Protein AF-A0A8J5N3X4-F1 (afdb_monomer_lite)

Radius of gyration: 24.51 Å; chains: 1; bounding box: 74×30×74 Å

Secondary structure (DSSP, 8-state):
-----HHHHHHHHHHHHHHS--------SS-EEEE--BPPPHHHHHTSS------B--HHHHHHHHHTT-EEEESSEEE---SS-SSTTSHHHHHHHHHHHHHHHHHHTT-----EE-THHHHHHHHHHTTT-------S-TT------PPPP-

Structure (mmCIF, N/CA/C/O backbone):
data_AF-A0A8J5N3X4-F1
#
_entry.id   AF-A0A8J5N3X4-F1
#
loop_
_atom_site.group_PDB
_atom_site.id
_atom_site.type_symbol
_atom_site.label_atom_id
_atom_site.label_alt_id
_atom_site.label_comp_id
_atom_site.label_asym_id
_atom_site.label_entity_id
_atom_site.label_seq_id
_atom_site.pdbx_PDB_ins_code
_atom_site.Cartn_x
_atom_site.Cartn_y
_atom_site.Cartn_z
_atom_site.occupancy
_atom_site.B_iso_or_equiv
_atom_site.auth_seq_id
_atom_site.auth_comp_id
_atom_site.auth_asym_id
_atom_site.auth_atom_id
_atom_site.pdbx_PDB_model_num
ATOM 1 N N . MET A 1 1 ? -55.634 5.369 47.137 1.00 42.50 1 MET A N 1
ATOM 2 C CA . MET A 1 1 ? -54.449 6.031 46.549 1.00 42.50 1 MET A CA 1
ATOM 3 C C . MET A 1 1 ? -53.304 5.022 46.602 1.00 42.50 1 MET A C 1
ATOM 5 O O . MET A 1 1 ? -52.804 4.759 47.686 1.00 42.50 1 MET A O 1
ATOM 9 N N . MET A 1 2 ? -53.003 4.327 45.499 1.00 47.47 2 MET A N 1
ATOM 10 C CA . MET A 1 2 ? -51.959 3.287 45.471 1.00 47.47 2 MET A CA 1
ATOM 11 C C . MET A 1 2 ? -50.580 3.952 45.483 1.00 47.47 2 MET A C 1
ATOM 13 O O . MET A 1 2 ? -50.197 4.599 44.512 1.00 47.47 2 MET A O 1
ATOM 17 N N . VAL A 1 3 ? -49.850 3.812 46.589 1.00 51.50 3 VAL A N 1
ATOM 18 C CA . VAL A 1 3 ? -48.462 4.270 46.704 1.00 51.50 3 VAL A CA 1
ATOM 19 C C . VAL A 1 3 ? -47.579 3.183 46.105 1.00 51.50 3 VAL A C 1
ATOM 21 O O . VAL A 1 3 ? -47.373 2.136 46.714 1.00 51.50 3 VAL A O 1
ATOM 24 N N . VAL A 1 4 ? -47.096 3.403 44.884 1.00 57.66 4 VAL A N 1
ATOM 25 C CA . VAL A 1 4 ? -46.119 2.502 44.265 1.00 57.66 4 VAL A CA 1
ATOM 26 C C . VAL A 1 4 ? -44.805 2.626 45.054 1.00 57.66 4 VAL A C 1
ATOM 28 O O . VAL A 1 4 ? -44.310 3.745 45.221 1.00 57.66 4 VAL A O 1
ATOM 31 N N . PRO A 1 5 ? -44.229 1.528 45.577 1.00 64.56 5 PRO A N 1
ATOM 32 C CA . PRO A 1 5 ? -43.015 1.602 46.382 1.00 64.56 5 PRO A CA 1
ATOM 33 C C . PRO A 1 5 ? -41.850 2.166 45.560 1.00 64.56 5 PRO A C 1
ATOM 35 O O . PRO A 1 5 ? -41.609 1.720 44.439 1.00 64.56 5 PRO A O 1
ATOM 38 N N . ARG A 1 6 ? -41.068 3.092 46.135 1.00 60.25 6 ARG A N 1
ATOM 39 C CA . ARG A 1 6 ? -39.853 3.657 45.507 1.00 60.25 6 ARG A CA 1
ATOM 40 C C . ARG A 1 6 ? -38.885 2.582 44.990 1.00 60.25 6 ARG A C 1
ATOM 42 O O . ARG A 1 6 ? -38.244 2.783 43.968 1.00 60.25 6 ARG A O 1
ATOM 49 N N . VAL A 1 7 ? -38.841 1.426 45.654 1.00 61.06 7 VAL A N 1
ATOM 50 C CA . VAL A 1 7 ? -38.025 0.264 45.263 1.00 61.06 7 VAL A CA 1
ATOM 51 C C . VAL A 1 7 ? -38.473 -0.331 43.923 1.00 61.06 7 VAL A C 1
ATOM 53 O O . VAL A 1 7 ? -37.633 -0.707 43.114 1.00 61.06 7 VAL A O 1
ATOM 56 N N . VAL A 1 8 ? -39.781 -0.359 43.652 1.00 63.78 8 VAL A N 1
ATOM 57 C CA . VAL A 1 8 ? -40.342 -0.875 42.392 1.00 63.78 8 VAL A CA 1
ATOM 58 C C . VAL A 1 8 ? -40.010 0.066 41.232 1.00 63.78 8 VAL A C 1
ATOM 60 O O . VAL A 1 8 ? -39.674 -0.393 40.146 1.00 63.78 8 VAL A O 1
ATOM 63 N N . ILE A 1 9 ? -40.018 1.380 41.480 1.00 61.66 9 ILE A N 1
ATOM 64 C CA . ILE A 1 9 ? -39.643 2.399 40.487 1.00 61.66 9 ILE A CA 1
ATOM 65 C C . ILE A 1 9 ? -38.138 2.325 40.177 1.00 61.66 9 ILE A C 1
ATOM 67 O O . ILE A 1 9 ? -37.757 2.323 39.008 1.00 61.66 9 ILE A O 1
ATOM 71 N N . SER A 1 10 ? -37.280 2.196 41.196 1.00 63.56 10 SER A N 1
ATOM 72 C CA . SER A 1 10 ? -35.828 2.057 41.006 1.00 63.56 10 SER A CA 1
ATOM 73 C C . SER A 1 10 ? -35.437 0.752 40.309 1.00 63.56 10 SER A C 1
ATOM 75 O O . SER A 1 10 ? -34.566 0.769 39.444 1.00 63.56 10 SER A O 1
ATOM 77 N N . ALA A 1 11 ? -36.083 -0.370 40.642 1.00 67.81 11 ALA A N 1
ATOM 78 C CA . ALA A 1 11 ? -35.833 -1.651 39.982 1.00 67.81 11 ALA A CA 1
ATOM 79 C C . ALA A 1 11 ? -36.276 -1.636 38.509 1.00 67.81 11 ALA A C 1
ATOM 81 O O . ALA A 1 11 ? -35.566 -2.156 37.653 1.00 67.81 11 ALA A O 1
ATOM 82 N N . ALA A 1 12 ? -37.404 -0.987 38.197 1.00 67.75 12 ALA A N 1
ATOM 83 C CA . ALA A 1 12 ? -37.871 -0.820 36.822 1.00 67.75 12 ALA A CA 1
ATOM 84 C C . ALA A 1 12 ? -36.945 0.086 35.988 1.00 67.75 12 ALA A C 1
ATOM 86 O O . ALA A 1 12 ? -36.690 -0.214 34.825 1.00 67.75 12 ALA A O 1
ATOM 87 N N . LEU A 1 13 ? -36.394 1.152 36.581 1.00 65.25 13 LEU A N 1
ATOM 88 C CA . LEU A 1 13 ? -35.405 2.025 35.932 1.00 65.25 13 LEU A CA 1
ATOM 89 C C . LEU A 1 13 ? -34.066 1.317 35.687 1.00 65.25 13 LEU A C 1
ATOM 91 O O . LEU A 1 13 ? -33.488 1.486 34.618 1.00 65.25 13 LEU A O 1
ATOM 95 N N . LEU A 1 14 ? -33.592 0.496 36.632 1.00 64.88 14 LEU A N 1
ATOM 96 C CA . LEU A 1 14 ? -32.389 -0.325 36.447 1.00 64.88 14 LEU A CA 1
ATOM 97 C C . LEU A 1 14 ? -32.586 -1.396 35.368 1.00 64.88 14 LEU A C 1
ATOM 99 O O . LEU A 1 14 ? -31.700 -1.589 34.543 1.00 64.88 14 LEU A O 1
ATOM 103 N N . LEU A 1 15 ? -33.745 -2.058 35.333 1.00 64.12 15 LEU A N 1
ATOM 104 C CA . LEU A 1 15 ? -34.056 -3.063 34.314 1.00 64.12 15 LEU A CA 1
ATOM 105 C C . LEU A 1 15 ? -34.210 -2.430 32.921 1.00 64.12 15 LEU A C 1
ATOM 107 O O . LEU A 1 15 ? -33.734 -2.993 31.941 1.00 64.12 15 LEU A O 1
ATOM 111 N N . ALA A 1 16 ? -34.801 -1.235 32.829 1.00 62.44 16 ALA A N 1
ATOM 112 C CA . ALA A 1 16 ? -34.850 -0.464 31.589 1.00 62.44 16 ALA A CA 1
ATOM 113 C C . ALA A 1 16 ? -33.452 0.011 31.147 1.00 62.44 16 ALA A C 1
ATOM 115 O O . ALA A 1 16 ? -33.145 -0.057 29.964 1.00 62.44 16 ALA A O 1
ATOM 116 N N . ALA A 1 17 ? -32.580 0.416 32.077 1.00 60.00 17 ALA A N 1
ATOM 117 C CA . ALA A 1 17 ? -31.189 0.772 31.780 1.00 60.00 17 ALA A CA 1
ATOM 118 C C . ALA A 1 17 ? -30.320 -0.439 31.380 1.00 60.00 17 ALA A C 1
ATOM 120 O O . ALA A 1 17 ? -29.362 -0.276 30.640 1.00 60.00 17 ALA A O 1
ATOM 121 N N . LEU A 1 18 ? -30.659 -1.654 31.825 1.00 58.47 18 LEU A N 1
ATOM 122 C CA . LEU A 1 18 ? -30.028 -2.905 31.377 1.00 58.47 18 LEU A CA 1
ATOM 123 C C . LEU A 1 18 ? -30.529 -3.372 29.997 1.00 58.47 18 LEU A C 1
ATOM 125 O O . LEU A 1 18 ? -29.819 -4.102 29.314 1.00 58.47 18 LEU A O 1
ATOM 129 N N . LEU A 1 19 ? -31.728 -2.951 29.579 1.00 56.22 19 LEU A N 1
ATOM 130 C CA . LEU A 1 19 ? -32.313 -3.255 28.262 1.00 56.22 19 LEU A CA 1
ATOM 131 C C . LEU A 1 19 ? -31.950 -2.223 27.174 1.00 56.22 19 LEU A C 1
ATOM 133 O O . LEU A 1 19 ? -32.252 -2.430 26.000 1.00 56.22 19 LEU A O 1
ATOM 137 N N . VAL A 1 20 ? -31.306 -1.118 27.552 1.00 61.22 20 VAL A N 1
ATOM 138 C CA . VAL A 1 20 ? -30.813 -0.050 26.670 1.00 61.22 20 VAL A CA 1
ATOM 139 C C . VAL A 1 20 ? -29.308 0.058 26.947 1.00 61.22 20 VAL A C 1
ATOM 141 O O . VAL A 1 20 ? -28.916 0.705 27.901 1.00 61.22 20 VAL A O 1
ATOM 144 N N . THR A 1 21 ? -28.395 -0.637 26.270 1.00 58.38 21 THR A N 1
ATOM 145 C CA . THR A 1 21 ? -28.033 -0.462 24.861 1.00 58.38 21 THR A CA 1
ATOM 146 C C . THR A 1 21 ? -27.140 -1.623 24.398 1.00 58.38 21 THR A C 1
ATOM 148 O O . THR A 1 21 ? -25.950 -1.645 24.710 1.00 58.38 21 THR A O 1
ATOM 151 N N . ASP A 1 22 ? -27.650 -2.520 23.559 1.00 54.56 22 ASP A N 1
ATOM 152 C CA . ASP A 1 22 ? -26.792 -3.127 22.542 1.00 54.56 22 ASP A CA 1
ATOM 153 C C . ASP A 1 22 ? -26.890 -2.225 21.315 1.00 54.56 22 ASP A C 1
ATOM 155 O O . ASP A 1 22 ? -27.839 -2.300 20.532 1.00 54.56 22 ASP A O 1
ATOM 159 N N . ALA A 1 23 ? -25.934 -1.307 21.165 1.00 58.25 23 ALA A N 1
ATOM 160 C CA . ALA A 1 23 ? -25.718 -0.654 19.884 1.00 58.25 23 ALA A CA 1
ATOM 161 C C . ALA A 1 23 ? -25.265 -1.745 18.902 1.00 58.25 23 ALA A C 1
ATOM 163 O O . ALA A 1 23 ? -24.085 -2.077 18.833 1.00 58.25 23 ALA A O 1
ATOM 164 N N . GLN A 1 24 ? -26.216 -2.361 18.197 1.00 61.72 24 GLN A N 1
ATOM 165 C CA . GLN A 1 24 ? -25.942 -3.372 17.180 1.00 61.72 24 GLN A CA 1
ATOM 166 C C . GLN A 1 24 ? -25.054 -2.742 16.100 1.00 61.72 24 GLN A C 1
ATOM 168 O O . GLN A 1 24 ? -25.516 -1.947 15.279 1.00 61.72 24 GLN A O 1
ATOM 173 N N . TYR A 1 25 ? -23.761 -3.062 16.125 1.00 62.25 25 TYR A N 1
ATOM 174 C CA . TYR A 1 25 ? -22.834 -2.655 15.081 1.00 62.25 25 TYR A CA 1
ATOM 175 C C . TYR A 1 25 ? -23.255 -3.352 13.783 1.00 62.25 25 TYR A C 1
ATOM 177 O O . TYR A 1 25 ? -23.214 -4.576 13.678 1.00 62.25 25 TYR A O 1
ATOM 185 N N . SER A 1 26 ? -23.717 -2.580 12.800 1.00 81.56 26 SER A N 1
ATOM 186 C CA . SER A 1 26 ? -24.137 -3.124 11.508 1.00 81.56 26 SER A CA 1
ATOM 187 C C . SER A 1 26 ? -22.904 -3.541 10.707 1.00 81.56 26 SER A C 1
ATOM 189 O O . SER A 1 26 ? -22.188 -2.703 10.157 1.00 81.56 26 SER A O 1
ATOM 191 N N . TYR A 1 27 ? -22.618 -4.842 10.676 1.00 85.94 27 TYR A N 1
ATOM 192 C CA . TYR A 1 27 ? -21.478 -5.383 9.941 1.00 85.94 27 TYR A CA 1
ATOM 193 C C . TYR A 1 27 ? -21.722 -5.371 8.429 1.00 85.94 27 TYR A C 1
ATOM 195 O O . TYR A 1 27 ? -22.767 -5.804 7.939 1.00 85.94 27 TYR A O 1
ATOM 203 N N . ASN A 1 28 ? -20.707 -4.967 7.662 1.00 89.69 28 ASN A N 1
ATOM 204 C CA . ASN A 1 28 ? -20.710 -5.132 6.212 1.00 89.69 28 ASN A CA 1
ATOM 205 C C . ASN A 1 28 ? -20.135 -6.504 5.823 1.00 89.69 28 ASN A C 1
ATOM 207 O O . ASN A 1 28 ? -18.925 -6.663 5.690 1.00 89.69 28 ASN A O 1
ATOM 211 N N . LEU A 1 29 ? -21.013 -7.480 5.584 1.00 93.44 29 LEU A N 1
ATOM 212 C CA . LEU A 1 29 ? -20.630 -8.845 5.188 1.00 93.44 29 LEU A CA 1
ATOM 213 C C . LEU A 1 29 ? -20.244 -8.989 3.707 1.00 93.44 29 LEU A C 1
ATOM 215 O O . LEU A 1 29 ? -19.963 -10.090 3.241 1.00 93.44 29 LEU A O 1
ATOM 219 N N . ARG A 1 30 ? -20.271 -7.902 2.930 1.00 94.31 30 ARG A N 1
ATOM 220 C CA . ARG A 1 30 ? -19.904 -7.909 1.507 1.00 94.31 30 ARG A CA 1
ATOM 221 C C . ARG A 1 30 ? -18.956 -6.746 1.213 1.00 94.31 30 ARG A C 1
ATOM 223 O O . ARG A 1 30 ? -19.310 -5.880 0.402 1.00 94.31 30 ARG A O 1
ATOM 230 N N . PRO A 1 31 ? -17.778 -6.697 1.857 1.00 93.75 31 PRO A N 1
ATOM 231 C CA . PRO A 1 31 ? -16.876 -5.565 1.730 1.00 93.75 31 PRO A CA 1
ATOM 232 C C . PRO A 1 31 ? -16.436 -5.368 0.275 1.00 93.75 31 PRO A C 1
ATOM 234 O O . PRO A 1 31 ? -16.249 -6.326 -0.482 1.00 93.75 31 PRO A O 1
ATOM 237 N N . ILE A 1 32 ? -16.306 -4.102 -0.113 1.00 94.38 32 ILE A N 1
ATOM 238 C CA . ILE A 1 32 ? -15.685 -3.687 -1.369 1.00 94.38 32 ILE A CA 1
ATOM 239 C C . ILE A 1 32 ? -14.418 -2.940 -0.980 1.00 94.38 32 ILE A C 1
ATOM 241 O O . ILE A 1 32 ? -14.489 -1.949 -0.255 1.00 94.38 32 ILE A O 1
ATOM 245 N N . ILE A 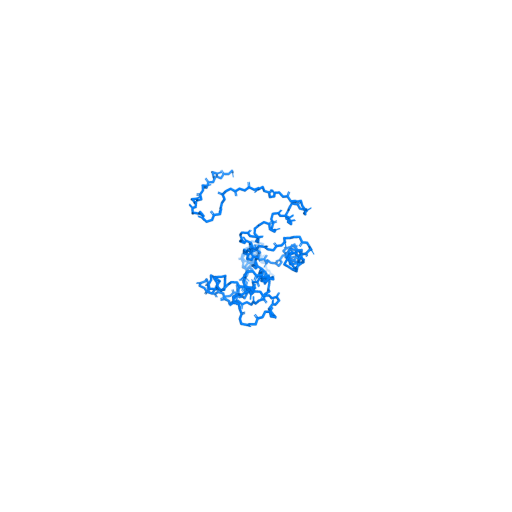1 33 ? -13.276 -3.440 -1.429 1.00 94.25 33 ILE A N 1
ATOM 246 C CA . ILE A 1 33 ? -11.962 -2.885 -1.121 1.00 94.25 33 ILE A CA 1
ATOM 247 C C . ILE A 1 33 ? -11.357 -2.408 -2.431 1.00 94.25 33 ILE A C 1
ATOM 249 O O . ILE A 1 33 ? -11.349 -3.133 -3.425 1.00 94.25 33 ILE A O 1
ATOM 253 N N . GLY A 1 34 ? -10.872 -1.176 -2.451 1.00 93.69 34 GLY A N 1
ATOM 254 C CA . GLY A 1 34 ? -10.182 -0.670 -3.617 1.00 93.69 34 GLY A CA 1
ATOM 255 C C . GLY A 1 34 ? -8.692 -1.023 -3.609 1.00 93.69 34 GLY A C 1
ATOM 256 O O . GLY A 1 34 ? -8.078 -1.273 -2.570 1.00 93.69 34 GLY A O 1
ATOM 257 N N . VAL A 1 35 ? -8.074 -1.015 -4.783 1.00 95.31 35 VAL A N 1
ATOM 258 C CA . VAL A 1 35 ? -6.616 -1.131 -4.924 1.00 95.31 35 VAL A CA 1
ATOM 259 C C . VAL A 1 35 ? -6.117 0.044 -5.746 1.00 95.31 35 VAL A C 1
ATOM 261 O O . VAL A 1 35 ? -6.623 0.305 -6.840 1.00 95.31 35 VAL A O 1
ATOM 264 N N . LEU A 1 36 ? -5.153 0.790 -5.210 1.00 93.75 36 LEU A N 1
ATOM 265 C CA . LEU A 1 36 ? -4.604 1.960 -5.885 1.00 93.75 36 LEU A CA 1
ATOM 266 C C . LEU A 1 36 ? -3.762 1.533 -7.098 1.00 93.75 36 LEU A C 1
ATOM 268 O O . LEU A 1 36 ? -2.817 0.760 -6.967 1.00 93.75 36 LEU A O 1
ATOM 272 N N . SER A 1 37 ? -4.097 2.046 -8.281 1.00 93.19 37 SER A N 1
ATOM 273 C CA . SER A 1 37 ? -3.312 1.825 -9.498 1.00 93.19 37 SER A CA 1
ATOM 274 C C . SER A 1 37 ? -2.051 2.684 -9.520 1.00 93.19 37 SER A C 1
ATOM 276 O O . SER A 1 37 ? -2.041 3.799 -8.999 1.00 93.19 37 SER A O 1
ATOM 278 N N . GLN A 1 38 ? -1.022 2.211 -10.215 1.00 91.44 38 GLN A N 1
ATOM 279 C CA . GLN A 1 38 ? 0.213 2.960 -10.461 1.00 91.44 38 GLN A CA 1
ATOM 280 C C . GLN A 1 38 ? 0.560 2.973 -11.949 1.00 91.44 38 GLN A C 1
ATOM 282 O O . GLN A 1 38 ? 0.096 2.111 -12.694 1.00 91.44 38 GLN A O 1
ATOM 287 N N . ALA A 1 39 ? 1.387 3.927 -12.377 1.00 90.56 39 ALA A N 1
ATOM 288 C CA . ALA A 1 39 ? 1.896 3.937 -13.742 1.00 90.56 39 ALA A CA 1
ATOM 289 C C . ALA A 1 39 ? 2.782 2.698 -13.991 1.00 90.56 39 ALA A C 1
ATOM 291 O O . ALA A 1 39 ? 3.581 2.344 -13.117 1.00 90.56 39 ALA A O 1
ATOM 292 N N . PRO A 1 40 ? 2.650 2.024 -15.145 1.00 90.19 40 PRO A N 1
ATOM 293 C CA . PRO A 1 40 ? 3.535 0.925 -15.506 1.00 90.19 40 PRO A CA 1
ATOM 294 C C . PRO A 1 40 ? 4.964 1.436 -15.747 1.00 90.19 40 PRO A C 1
ATOM 296 O O . PRO A 1 40 ? 5.161 2.560 -16.201 1.00 90.19 40 PRO A O 1
ATOM 299 N N . SER A 1 41 ? 5.967 0.604 -15.457 1.00 88.25 41 SER A N 1
ATOM 300 C CA . SER A 1 41 ? 7.360 0.918 -15.791 1.00 88.25 41 SER A CA 1
ATOM 301 C C . SER A 1 41 ? 7.637 0.709 -17.281 1.00 88.25 41 SER A C 1
ATOM 303 O O . SER A 1 41 ? 6.980 -0.108 -17.931 1.00 88.25 41 SER A O 1
ATOM 305 N N . ASP A 1 42 ? 8.665 1.372 -17.816 1.00 87.00 42 ASP A N 1
ATOM 306 C CA . ASP A 1 42 ? 9.073 1.215 -19.221 1.00 87.00 42 ASP A CA 1
ATOM 307 C C . ASP A 1 42 ? 9.394 -0.242 -19.575 1.00 87.00 42 ASP A C 1
ATOM 309 O O . ASP A 1 42 ? 9.037 -0.730 -20.649 1.00 87.00 42 ASP A O 1
ATOM 313 N N . SER A 1 43 ? 10.014 -0.974 -18.644 1.00 86.56 43 SER A N 1
ATOM 314 C CA . SER A 1 43 ? 10.285 -2.404 -18.799 1.00 86.56 43 SER A CA 1
ATOM 315 C C . SER A 1 43 ? 8.995 -3.209 -18.951 1.00 86.56 43 SER A C 1
ATOM 317 O O . SER A 1 43 ? 8.920 -4.074 -19.821 1.00 86.56 43 SER A O 1
ATOM 319 N N . LEU A 1 44 ? 7.960 -2.902 -18.163 1.00 86.12 44 LEU A N 1
ATOM 320 C CA . LEU A 1 44 ? 6.660 -3.559 -18.286 1.00 86.12 44 LEU A CA 1
ATOM 321 C C . LEU A 1 44 ? 5.994 -3.205 -19.623 1.00 86.12 44 LEU A C 1
ATOM 323 O O . LEU A 1 44 ? 5.541 -4.102 -20.328 1.00 86.12 44 LEU A O 1
ATOM 327 N N . LEU A 1 45 ? 5.999 -1.925 -20.009 1.00 88.69 45 LEU A N 1
ATOM 328 C CA . LEU A 1 45 ? 5.431 -1.451 -21.278 1.00 88.69 45 LEU A CA 1
ATOM 329 C C . LEU A 1 45 ? 6.122 -2.059 -22.504 1.00 88.69 45 LEU A C 1
ATOM 331 O O . LEU A 1 45 ? 5.473 -2.307 -23.517 1.00 88.69 45 LEU A O 1
ATOM 335 N N . SER A 1 46 ? 7.429 -2.320 -22.439 1.00 86.94 46 SER A N 1
ATOM 336 C CA . SER A 1 46 ? 8.179 -2.899 -23.561 1.00 86.94 46 SER A CA 1
ATOM 337 C C . SER A 1 46 ? 7.723 -4.308 -23.955 1.00 86.94 46 SER A C 1
ATOM 339 O O . SER A 1 46 ? 7.873 -4.682 -25.117 1.00 86.94 46 SER A O 1
ATOM 341 N N . GLY A 1 47 ? 7.140 -5.059 -23.016 1.00 85.88 47 GLY A N 1
ATOM 342 C CA . GLY A 1 47 ? 6.590 -6.394 -23.254 1.00 85.88 47 GLY A CA 1
ATOM 343 C C . GLY A 1 47 ? 5.113 -6.409 -23.658 1.00 85.88 47 GLY A C 1
ATOM 344 O O . GLY A 1 47 ? 4.575 -7.485 -23.912 1.00 85.88 47 GLY A O 1
ATOM 345 N N . LEU A 1 48 ? 4.443 -5.253 -23.698 1.00 85.94 48 LEU A N 1
ATOM 346 C CA . LEU A 1 48 ? 3.030 -5.152 -24.056 1.00 85.94 48 LEU A CA 1
ATOM 347 C C . LEU A 1 48 ? 2.861 -4.810 -25.540 1.00 85.94 48 LEU A C 1
ATOM 349 O O . LEU A 1 48 ? 3.641 -4.057 -26.124 1.00 85.94 48 LEU A O 1
ATOM 353 N N . VAL A 1 49 ? 1.819 -5.385 -26.148 1.00 83.88 49 VAL A N 1
ATOM 354 C CA . VAL A 1 49 ? 1.472 -5.163 -27.563 1.00 83.88 49 VAL A CA 1
ATOM 355 C C . VAL A 1 49 ? 1.063 -3.707 -27.800 1.00 83.88 49 VAL A C 1
ATOM 357 O O . VAL A 1 49 ? 1.452 -3.108 -28.798 1.00 83.88 49 VAL A O 1
ATOM 360 N N . ASP A 1 50 ? 0.313 -3.137 -26.858 1.00 80.81 50 ASP A N 1
ATOM 361 C CA . ASP A 1 50 ? -0.014 -1.717 -26.803 1.00 80.81 50 ASP A CA 1
ATOM 362 C C . ASP A 1 50 ? 0.810 -1.058 -25.686 1.00 80.81 50 ASP A C 1
ATOM 364 O O . ASP A 1 50 ? 1.040 -1.648 -24.631 1.00 80.81 50 ASP A O 1
ATOM 368 N N . LYS A 1 51 ? 1.285 0.163 -25.917 1.00 82.44 51 LYS A N 1
ATOM 369 C CA . LYS A 1 51 ? 2.076 0.940 -24.951 1.00 82.44 51 LYS A CA 1
ATOM 370 C C . LYS A 1 51 ? 1.288 2.100 -24.354 1.00 82.44 51 LYS A C 1
ATOM 372 O O . LYS A 1 51 ? 1.824 2.840 -23.538 1.00 82.44 51 LYS A O 1
ATOM 377 N N . ASN A 1 52 ? 0.019 2.254 -24.724 1.00 87.00 52 ASN A N 1
ATOM 378 C CA . ASN A 1 52 ? -0.846 3.332 -24.261 1.00 87.00 52 ASN A CA 1
ATOM 379 C C . ASN A 1 52 ? -1.543 3.016 -22.922 1.00 87.00 52 ASN A C 1
ATOM 381 O O . ASN A 1 52 ? -2.703 3.365 -22.702 1.00 87.00 52 ASN A O 1
ATOM 385 N N . TYR A 1 53 ? -0.848 2.325 -22.016 1.00 87.31 53 TYR A N 1
ATOM 386 C CA . TYR A 1 53 ? -1.356 2.022 -20.681 1.00 87.31 53 TYR A CA 1
ATOM 387 C C . TYR A 1 53 ? -0.854 3.060 -19.682 1.00 87.31 53 TYR A C 1
ATOM 389 O O . TYR A 1 53 ? 0.346 3.233 -19.492 1.00 87.31 53 TYR A O 1
ATOM 397 N N . THR A 1 54 ? -1.782 3.731 -19.002 1.00 88.75 54 THR A N 1
ATOM 398 C CA . THR A 1 54 ? -1.474 4.784 -18.018 1.00 88.75 54 THR A CA 1
ATOM 399 C C . THR A 1 54 ? -1.549 4.299 -16.570 1.00 88.75 54 THR A C 1
ATOM 401 O O . THR A 1 54 ? -1.123 5.004 -15.657 1.00 88.75 54 THR A O 1
ATOM 404 N N . GLY A 1 55 ? -2.066 3.088 -16.345 1.00 90.06 55 GLY A N 1
ATOM 405 C CA . GLY A 1 55 ? -2.257 2.515 -15.021 1.00 90.06 55 GLY A CA 1
ATOM 406 C C . GLY A 1 55 ? -2.209 0.992 -15.029 1.00 90.06 55 GLY A C 1
ATOM 407 O O . GLY A 1 55 ? -2.597 0.343 -15.998 1.00 90.06 55 GLY A O 1
ATOM 408 N N . PHE A 1 56 ? -1.734 0.427 -13.926 1.00 91.19 56 PHE A N 1
ATOM 409 C CA . PHE A 1 56 ? -1.577 -1.002 -13.714 1.00 91.19 56 PHE A CA 1
ATOM 410 C C . PHE A 1 56 ? -1.852 -1.365 -12.249 1.00 91.19 56 PHE A C 1
ATOM 412 O O . PHE A 1 56 ? -1.518 -0.616 -11.326 1.00 91.19 56 PHE A O 1
ATOM 419 N N . ILE A 1 57 ? -2.449 -2.541 -12.047 1.00 92.88 57 ILE A N 1
ATOM 420 C CA . ILE A 1 57 ? -2.605 -3.210 -10.753 1.00 92.88 57 ILE A CA 1
ATOM 421 C C . ILE A 1 57 ? -2.172 -4.662 -10.952 1.00 92.88 57 ILE A C 1
ATOM 423 O O . ILE A 1 57 ? -2.680 -5.347 -11.841 1.00 92.88 57 ILE A O 1
ATOM 427 N N . ALA A 1 58 ? -1.262 -5.159 -10.113 1.00 92.88 58 ALA A N 1
ATOM 428 C CA . ALA A 1 58 ? -0.883 -6.564 -10.169 1.00 92.88 58 ALA A CA 1
ATOM 429 C C . ALA A 1 58 ? -2.042 -7.453 -9.689 1.00 92.88 58 ALA A C 1
ATOM 431 O O . ALA A 1 58 ? -2.595 -7.250 -8.607 1.00 92.88 58 ALA A O 1
ATOM 432 N N . ALA A 1 59 ? -2.375 -8.481 -10.474 1.00 94.81 59 ALA A N 1
ATOM 433 C CA . ALA A 1 59 ? -3.497 -9.381 -10.194 1.00 94.81 59 ALA A CA 1
ATOM 434 C C . ALA A 1 59 ? -3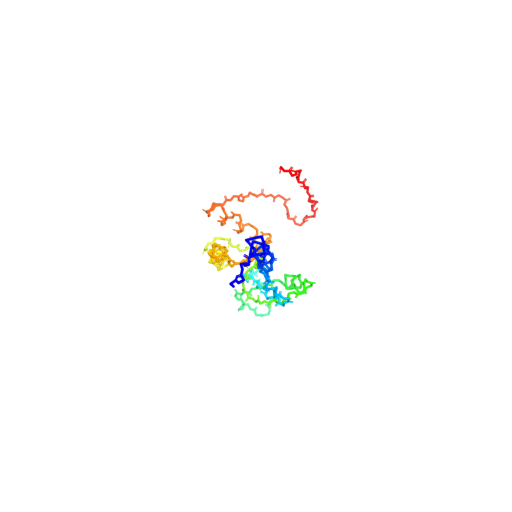.369 -10.140 -8.857 1.00 94.81 59 ALA A C 1
ATOM 436 O O . ALA A 1 59 ? -4.370 -10.599 -8.313 1.00 94.81 59 ALA A O 1
ATOM 437 N N . SER A 1 60 ? -2.156 -10.269 -8.312 1.00 96.31 60 SER A N 1
ATOM 438 C CA . SER A 1 60 ? -1.916 -10.864 -6.993 1.00 96.31 60 SER A CA 1
ATOM 439 C C . SER A 1 60 ? -2.627 -10.106 -5.868 1.00 96.31 60 SER A C 1
ATOM 441 O O . SER A 1 60 ? -3.180 -10.753 -4.984 1.00 96.31 60 SER A O 1
ATOM 443 N N . TYR A 1 61 ? -2.695 -8.771 -5.923 1.00 95.44 61 TYR A N 1
ATOM 444 C CA . TYR A 1 61 ? -3.431 -7.974 -4.931 1.00 95.44 61 TYR A CA 1
ATOM 445 C C . TYR A 1 61 ? -4.939 -8.214 -5.008 1.00 95.44 61 TYR A C 1
ATOM 447 O O . TYR A 1 61 ? -5.596 -8.314 -3.976 1.00 95.44 61 TYR A O 1
ATOM 455 N N . VAL A 1 62 ? -5.480 -8.355 -6.222 1.00 96.25 62 VAL A N 1
ATOM 456 C CA . VAL A 1 62 ? -6.904 -8.655 -6.432 1.00 96.25 62 VAL A CA 1
ATOM 457 C C . VAL A 1 62 ? -7.242 -10.018 -5.830 1.00 96.25 62 VAL A C 1
ATOM 459 O O . VAL A 1 62 ? -8.113 -10.115 -4.971 1.00 96.25 62 VAL A O 1
ATOM 462 N N . LYS A 1 63 ? -6.473 -11.053 -6.190 1.00 96.81 63 LYS A N 1
ATOM 463 C CA . LYS A 1 63 ? -6.665 -12.421 -5.683 1.00 96.81 63 LYS A CA 1
ATOM 464 C C . LYS A 1 63 ? -6.499 -12.525 -4.168 1.00 96.81 63 LYS A C 1
ATOM 466 O O . LYS A 1 63 ? -7.199 -13.308 -3.539 1.00 96.81 63 LYS A O 1
ATOM 471 N N . TYR A 1 64 ? -5.581 -11.749 -3.589 1.00 95.50 64 TYR A N 1
ATOM 472 C CA . TYR A 1 64 ? -5.373 -11.688 -2.142 1.00 95.50 64 TYR A CA 1
ATOM 473 C C . TYR A 1 64 ? -6.612 -11.172 -1.398 1.00 95.50 64 TYR A C 1
ATOM 475 O O . TYR A 1 64 ? -6.977 -11.709 -0.358 1.00 95.50 64 TYR A O 1
ATOM 483 N N . LEU A 1 65 ? -7.285 -10.155 -1.936 1.00 95.69 65 LEU A N 1
ATOM 484 C CA . LEU A 1 65 ? -8.508 -9.620 -1.336 1.00 95.69 65 LEU A CA 1
ATOM 485 C C . LEU A 1 65 ? -9.719 -10.528 -1.592 1.00 95.69 65 LEU A C 1
ATOM 487 O O . LEU A 1 65 ? -10.528 -10.750 -0.691 1.00 95.69 65 LEU A O 1
ATOM 491 N N . GLU A 1 66 ? -9.837 -11.080 -2.800 1.00 96.69 66 GLU A N 1
ATOM 492 C CA . GLU A 1 66 ? -10.923 -11.999 -3.156 1.00 96.69 66 GLU A CA 1
ATOM 493 C C . GLU A 1 66 ? -10.880 -13.296 -2.342 1.00 96.69 66 GLU A C 1
ATOM 495 O O . GLU A 1 66 ? -11.929 -13.789 -1.927 1.00 96.69 66 GLU A O 1
ATOM 500 N N . SER A 1 67 ? -9.688 -13.824 -2.037 1.00 97.25 67 SER A N 1
ATOM 501 C CA . SER A 1 67 ? -9.548 -15.013 -1.185 1.00 97.25 67 SER A CA 1
ATOM 502 C C . SER A 1 67 ? -9.994 -14.769 0.261 1.00 97.25 67 SER A C 1
ATOM 504 O O . SER A 1 67 ? -10.413 -15.710 0.932 1.00 97.25 67 SER A O 1
ATOM 506 N N . ALA A 1 68 ? -9.975 -13.514 0.719 1.00 96.12 68 ALA A N 1
ATOM 507 C CA . ALA A 1 68 ? -10.523 -13.089 2.006 1.00 96.12 68 ALA A CA 1
ATOM 508 C C . ALA A 1 68 ? -12.037 -12.782 1.957 1.00 96.12 68 ALA A C 1
ATOM 510 O O . ALA A 1 68 ? -12.609 -12.337 2.951 1.00 96.12 68 ALA A O 1
ATOM 511 N N . GLY A 1 69 ? -12.702 -13.006 0.816 1.00 95.81 69 GLY A N 1
ATOM 512 C CA . GLY A 1 69 ? -14.142 -12.792 0.643 1.00 95.81 69 GLY A CA 1
ATOM 513 C C . GLY A 1 69 ? -14.546 -11.354 0.299 1.00 95.81 69 GLY A C 1
ATOM 514 O O . GLY A 1 69 ? -15.734 -11.023 0.354 1.00 95.81 69 GLY A O 1
ATOM 515 N N . ALA A 1 70 ? -13.594 -10.488 -0.062 1.00 95.56 70 ALA A N 1
ATOM 516 C CA . ALA A 1 70 ? -13.881 -9.127 -0.505 1.00 95.56 70 ALA A CA 1
ATOM 517 C C . ALA A 1 70 ? -14.098 -9.043 -2.022 1.00 95.56 70 ALA A C 1
ATOM 519 O O . ALA A 1 70 ? -13.611 -9.861 -2.797 1.00 95.56 70 ALA A O 1
ATOM 520 N N . ARG A 1 71 ? -14.814 -8.006 -2.462 1.00 96.00 71 ARG A N 1
ATOM 521 C CA . ARG A 1 71 ? -14.864 -7.598 -3.874 1.00 96.00 71 ARG A CA 1
ATOM 522 C C . ARG A 1 71 ? -13.869 -6.475 -4.105 1.00 96.00 71 ARG A C 1
ATOM 524 O O . ARG A 1 71 ? -13.715 -5.617 -3.237 1.00 96.00 71 ARG A O 1
ATOM 531 N N . VAL A 1 72 ? -13.245 -6.453 -5.277 1.00 95.12 72 VAL A N 1
ATOM 532 C CA . VAL A 1 72 ? -12.182 -5.492 -5.574 1.00 95.12 72 VAL A CA 1
ATOM 533 C C . VAL A 1 72 ? -12.633 -4.468 -6.602 1.00 95.12 72 VAL A C 1
ATOM 535 O O . VAL A 1 72 ? -13.241 -4.815 -7.613 1.00 95.12 72 VAL A O 1
ATOM 538 N N . VAL A 1 73 ? -12.313 -3.202 -6.348 1.00 94.69 73 VAL A N 1
ATOM 539 C CA . VAL A 1 73 ? -12.444 -2.119 -7.328 1.00 94.69 73 VAL A CA 1
ATOM 540 C C . VAL A 1 73 ? -11.082 -1.465 -7.569 1.00 94.69 73 VAL A C 1
ATOM 542 O O . VAL A 1 73 ? -10.264 -1.371 -6.656 1.00 94.69 73 VAL A O 1
ATOM 545 N N . PRO A 1 74 ? -10.775 -1.010 -8.789 1.00 81.50 74 PRO A N 1
ATOM 546 C CA . PRO A 1 74 ? -9.646 -0.114 -8.970 1.00 81.50 74 PRO A CA 1
ATOM 547 C C . PRO A 1 74 ? -9.988 1.207 -8.263 1.00 81.50 74 PRO A C 1
ATOM 549 O O . PRO A 1 74 ? -11.012 1.801 -8.589 1.00 81.50 74 PRO A O 1
ATOM 552 N N . VAL A 1 75 ? -9.123 1.651 -7.335 1.00 74.00 75 VAL A N 1
ATOM 553 C CA . VAL A 1 75 ? -9.201 2.869 -6.484 1.00 74.00 75 VAL A CA 1
ATOM 554 C C . VAL A 1 75 ? -9.787 2.671 -5.060 1.00 74.00 75 VAL A C 1
ATOM 556 O O . VAL A 1 75 ? -10.941 2.283 -4.928 1.00 74.00 75 VAL A O 1
ATOM 559 N N . LEU A 1 76 ? -8.981 3.055 -4.033 1.00 72.19 76 LEU A N 1
ATOM 560 C CA . LEU A 1 76 ? -9.208 3.242 -2.559 1.00 72.19 76 LEU A CA 1
ATOM 561 C C . LEU A 1 76 ? -8.759 2.143 -1.557 1.00 72.19 76 LEU A C 1
ATOM 563 O O . LEU A 1 76 ? -9.140 1.005 -1.677 1.00 72.19 76 LEU A O 1
ATOM 567 N N . PHE A 1 77 ? -8.094 2.512 -0.451 1.00 82.06 77 PHE A N 1
ATOM 568 C CA . PHE A 1 77 ? -7.852 1.705 0.782 1.00 82.06 77 PHE A CA 1
ATOM 569 C C . PHE A 1 77 ? -6.743 0.638 0.795 1.00 82.06 77 PHE A C 1
ATOM 571 O O . PHE A 1 77 ? -6.210 0.369 1.875 1.00 8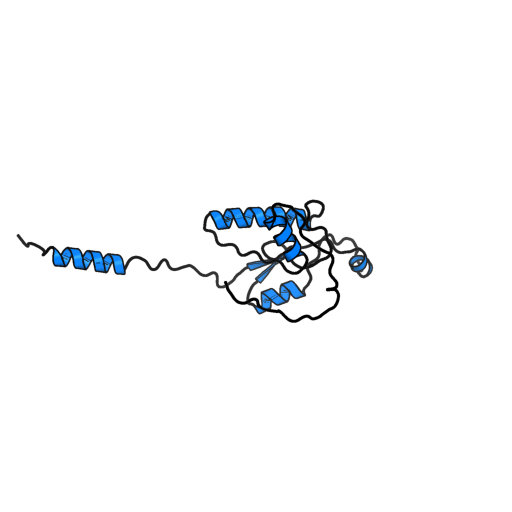2.06 77 PHE A O 1
ATOM 578 N N . LEU A 1 78 ? -6.331 0.075 -0.344 1.00 91.00 78 LEU A N 1
ATOM 579 C CA . LEU A 1 78 ? -5.094 -0.714 -0.425 1.00 91.00 78 LEU A CA 1
ATOM 580 C C . LEU A 1 78 ? -4.051 -0.006 -1.292 1.00 91.00 78 LEU A C 1
ATOM 582 O O . LEU A 1 78 ? -4.271 0.244 -2.479 1.00 91.00 78 LEU A O 1
ATOM 586 N N . PHE A 1 79 ? -2.897 0.280 -0.695 1.00 96.31 79 PHE A N 1
ATOM 587 C CA . PHE A 1 79 ? -1.704 0.804 -1.352 1.00 96.31 79 PHE A CA 1
ATOM 588 C C . PHE A 1 79 ? -0.757 -0.364 -1.685 1.00 96.31 79 PHE A C 1
ATOM 590 O O . PHE A 1 79 ? -0.124 -0.916 -0.775 1.00 96.31 79 PHE A O 1
ATOM 597 N N . PRO A 1 80 ? -0.700 -0.813 -2.955 1.00 95.56 80 PRO A N 1
ATOM 598 C CA . PRO A 1 80 ? 0.135 -1.942 -3.343 1.00 95.56 80 PRO A CA 1
ATOM 599 C C . PRO A 1 80 ? 1.630 -1.589 -3.344 1.00 95.56 80 PRO A C 1
ATOM 601 O O . PRO A 1 80 ? 2.033 -0.434 -3.233 1.00 95.56 80 PRO A O 1
ATOM 604 N N . GLY A 1 81 ? 2.461 -2.616 -3.504 1.00 94.44 81 GLY A N 1
ATOM 605 C CA . GLY A 1 81 ? 3.880 -2.461 -3.809 1.00 94.44 81 GLY A CA 1
ATOM 606 C C . GLY A 1 81 ? 4.085 -1.909 -5.218 1.00 94.44 81 GLY A C 1
ATOM 607 O O . GLY A 1 81 ? 3.144 -1.830 -6.008 1.00 94.44 81 GLY A O 1
ATOM 608 N N . GLY A 1 82 ? 5.314 -1.535 -5.557 1.00 92.69 82 GLY A N 1
ATOM 609 C CA . GLY A 1 82 ? 5.596 -0.867 -6.820 1.00 92.69 82 GLY A CA 1
ATOM 610 C C . GLY A 1 82 ? 6.980 -0.238 -6.864 1.00 92.69 82 GLY A C 1
ATOM 611 O O . GLY A 1 82 ? 7.792 -0.467 -5.975 1.00 92.69 82 GLY A O 1
ATOM 612 N N . GLY A 1 83 ? 7.218 0.576 -7.891 1.00 91.69 83 GLY A N 1
ATOM 613 C CA . GLY A 1 83 ? 8.491 1.279 -8.100 1.00 91.69 83 GLY A CA 1
ATOM 614 C C . GLY A 1 83 ? 8.334 2.736 -8.538 1.00 91.69 83 GLY A C 1
ATOM 615 O O . GLY A 1 83 ? 9.214 3.270 -9.205 1.00 91.69 83 GLY A O 1
ATOM 616 N N . VAL A 1 84 ? 7.197 3.366 -8.228 1.00 93.19 84 VAL A N 1
ATOM 617 C CA . VAL A 1 84 ? 6.910 4.774 -8.557 1.00 93.19 84 VAL A CA 1
ATOM 618 C C . VAL A 1 84 ? 7.145 5.682 -7.344 1.00 93.19 84 VAL A C 1
ATOM 620 O O . VAL A 1 84 ? 7.120 5.214 -6.213 1.00 93.19 84 VAL A O 1
ATOM 623 N N . SER A 1 85 ? 7.345 6.990 -7.550 1.00 94.25 85 SER A N 1
ATOM 624 C CA . SER A 1 85 ? 7.550 7.936 -6.434 1.00 94.25 85 SER A CA 1
ATOM 625 C C . SER A 1 85 ? 6.360 7.948 -5.459 1.00 94.25 85 SER A C 1
ATOM 627 O O . SER A 1 85 ? 5.215 8.069 -5.893 1.00 94.25 85 SER A O 1
ATOM 629 N N . ILE A 1 86 ? 6.623 7.888 -4.148 1.00 95.50 86 ILE A N 1
ATOM 630 C CA . ILE A 1 86 ? 5.604 8.009 -3.083 1.00 95.50 86 ILE A CA 1
ATOM 631 C C . ILE A 1 86 ? 5.203 9.461 -2.778 1.00 95.50 86 ILE A C 1
ATOM 633 O O . ILE A 1 86 ? 4.272 9.705 -2.012 1.00 95.50 86 ILE A O 1
ATOM 637 N N . THR A 1 87 ? 5.900 10.440 -3.357 1.00 95.00 87 THR A N 1
ATOM 638 C CA . THR A 1 87 ? 5.595 11.864 -3.176 1.00 95.00 87 THR A CA 1
ATOM 639 C C . THR A 1 87 ? 4.569 12.343 -4.207 1.00 95.00 87 THR A C 1
ATOM 641 O O . THR A 1 87 ? 4.204 11.629 -5.143 1.00 95.00 87 THR A O 1
ATOM 644 N N . ASN A 1 88 ? 4.122 13.593 -4.079 1.00 92.50 88 ASN A N 1
ATOM 645 C CA . ASN A 1 88 ? 3.164 14.207 -5.003 1.00 92.50 88 ASN A CA 1
ATOM 646 C C . ASN A 1 88 ? 3.695 14.401 -6.440 1.00 92.50 88 ASN A C 1
ATOM 648 O O . ASN A 1 88 ? 2.962 14.902 -7.290 1.00 92.50 88 ASN A O 1
ATOM 652 N N . THR A 1 89 ? 4.938 14.001 -6.727 1.00 93.38 89 THR A N 1
ATOM 653 C CA . THR A 1 89 ? 5.516 14.023 -8.077 1.00 93.38 89 THR A CA 1
ATOM 654 C C . THR A 1 89 ? 5.007 12.892 -8.970 1.00 93.38 89 THR A C 1
ATOM 656 O O . THR A 1 89 ? 5.200 12.953 -10.182 1.00 93.38 89 THR A O 1
ATOM 659 N N . SER A 1 90 ? 4.346 11.871 -8.412 1.00 93.44 90 SER A N 1
ATOM 660 C CA . SER A 1 90 ? 3.661 10.831 -9.184 1.00 93.44 90 SER A CA 1
ATOM 661 C C . SER A 1 90 ? 2.151 10.854 -8.946 1.00 93.44 90 SER A C 1
ATOM 663 O O . SER A 1 90 ? 1.670 11.288 -7.898 1.00 93.44 90 SER A O 1
ATOM 665 N N . GLY A 1 91 ? 1.388 10.306 -9.899 1.00 93.00 91 GLY A N 1
ATOM 666 C CA . GLY A 1 91 ? -0.051 10.096 -9.718 1.00 93.00 91 GLY A CA 1
ATOM 667 C C . GLY A 1 91 ? -0.374 9.172 -8.538 1.00 93.00 91 GLY A C 1
ATOM 668 O O . GLY A 1 91 ? -1.368 9.391 -7.850 1.00 93.00 91 GLY A O 1
ATOM 669 N N . TYR A 1 92 ? 0.494 8.193 -8.258 1.00 94.38 92 TYR A N 1
ATOM 670 C CA . TYR A 1 92 ? 0.352 7.272 -7.130 1.00 94.38 92 TYR A CA 1
ATOM 671 C C . TYR A 1 92 ? 0.479 8.000 -5.788 1.00 94.38 92 TYR A C 1
ATOM 673 O O . TYR A 1 92 ? -0.425 7.914 -4.961 1.00 94.38 92 TYR A O 1
ATOM 681 N N . GLY A 1 93 ? 1.550 8.774 -5.593 1.00 95.12 93 GLY A N 1
ATOM 682 C CA . GLY A 1 93 ? 1.771 9.511 -4.350 1.00 95.12 93 GLY A CA 1
ATOM 683 C C . GLY A 1 93 ? 0.771 10.651 -4.157 1.00 95.12 93 GLY A C 1
ATOM 684 O O . GLY A 1 93 ? 0.239 10.823 -3.063 1.00 95.12 93 GLY A O 1
ATOM 685 N N . ALA A 1 94 ? 0.415 11.378 -5.223 1.00 95.19 94 ALA A N 1
ATOM 686 C CA . ALA A 1 94 ? -0.613 12.419 -5.157 1.00 95.19 94 ALA A CA 1
ATOM 687 C C . ALA A 1 94 ? -2.003 11.857 -4.799 1.00 95.19 94 ALA A C 1
ATOM 689 O O . ALA A 1 94 ? -2.732 12.461 -4.009 1.00 95.19 94 ALA A O 1
ATOM 690 N N . ALA A 1 95 ? -2.383 10.702 -5.356 1.00 94.50 95 ALA A N 1
ATOM 691 C CA . ALA A 1 95 ? -3.625 10.023 -4.988 1.00 94.50 95 ALA A CA 1
ATOM 692 C C . ALA A 1 95 ? -3.558 9.448 -3.565 1.00 94.50 95 ALA A C 1
ATOM 694 O O . ALA A 1 95 ? -4.508 9.605 -2.799 1.00 94.50 95 ALA A O 1
ATOM 695 N N . GLY A 1 96 ? -2.432 8.832 -3.196 1.00 95.06 96 GLY A N 1
ATOM 696 C CA . GLY A 1 96 ? -2.193 8.271 -1.868 1.00 95.06 96 GLY A CA 1
ATOM 697 C C . GLY A 1 96 ? -2.316 9.306 -0.752 1.00 95.06 96 GLY A C 1
ATOM 698 O O . GLY A 1 96 ? -2.992 9.041 0.238 1.00 95.06 96 GLY A O 1
ATOM 699 N N . GLN A 1 97 ? -1.765 10.508 -0.951 1.00 95.31 97 GLN A N 1
ATOM 700 C CA . GLN A 1 97 ? -1.912 11.651 -0.038 1.00 95.31 97 GLN A CA 1
ATOM 701 C C . GLN A 1 97 ? -3.380 12.008 0.203 1.00 95.31 97 GLN A C 1
ATOM 703 O O . GLN A 1 97 ? -3.846 11.994 1.340 1.00 95.31 97 GLN A O 1
ATOM 708 N N . LYS A 1 98 ? -4.140 12.232 -0.876 1.00 95.12 98 LYS A N 1
ATOM 709 C CA . LYS A 1 98 ? -5.570 12.570 -0.785 1.00 95.12 98 LYS A CA 1
ATOM 710 C C . LYS A 1 98 ? -6.381 11.480 -0.083 1.00 95.12 98 LYS A C 1
ATOM 712 O O . LYS A 1 98 ? -7.256 11.790 0.719 1.00 95.12 98 LYS A O 1
ATOM 717 N N . ILE A 1 99 ? -6.102 10.210 -0.385 1.00 95.19 99 ILE A N 1
ATOM 718 C CA . ILE A 1 99 ? -6.778 9.068 0.246 1.00 95.19 99 ILE A CA 1
ATOM 719 C C . ILE A 1 99 ? -6.443 9.010 1.738 1.00 95.19 99 ILE A C 1
ATOM 721 O O . ILE A 1 99 ? -7.345 8.823 2.546 1.00 95.19 99 ILE A O 1
ATOM 725 N N . TYR A 1 100 ? -5.177 9.181 2.112 1.00 95.81 100 TYR A N 1
ATOM 726 C CA . TYR A 1 100 ? -4.744 9.157 3.508 1.00 95.81 100 TYR A CA 1
ATOM 727 C C . TYR A 1 100 ? -5.399 10.267 4.338 1.00 95.81 100 TYR A C 1
ATOM 729 O O . TYR A 1 100 ? -5.926 9.992 5.418 1.00 95.81 100 TYR A O 1
ATOM 737 N N . ASP A 1 101 ? -5.437 11.493 3.814 1.00 95.12 101 ASP A N 1
ATOM 738 C CA . ASP A 1 101 ? -6.085 12.625 4.482 1.00 95.12 101 ASP A CA 1
ATOM 739 C C . ASP A 1 101 ? -7.592 12.390 4.652 1.00 95.12 101 ASP A C 1
ATOM 741 O O . ASP A 1 101 ? -8.124 12.569 5.750 1.00 95.12 101 ASP A O 1
ATOM 745 N N . LEU A 1 102 ? -8.264 11.888 3.608 1.00 94.81 102 LEU A N 1
ATOM 746 C CA . LEU A 1 102 ? -9.678 11.513 3.671 1.00 94.81 102 LEU A CA 1
ATOM 747 C C . LEU A 1 102 ? -9.930 10.418 4.714 1.00 94.81 102 LEU A C 1
ATOM 749 O O . LEU A 1 102 ? -10.865 10.515 5.504 1.00 94.81 102 LEU A O 1
ATOM 753 N N . VAL A 1 103 ? -9.099 9.375 4.744 1.00 94.50 103 VAL A N 1
ATOM 754 C CA . VAL A 1 103 ? -9.207 8.286 5.724 1.00 94.50 103 VAL A CA 1
ATOM 755 C C . VAL A 1 103 ? -9.048 8.825 7.146 1.00 94.50 103 VAL A C 1
ATOM 757 O O . VAL A 1 103 ? -9.820 8.447 8.026 1.00 94.50 103 VAL A O 1
ATOM 760 N N . LYS A 1 104 ? -8.089 9.723 7.397 1.00 95.25 104 LYS A N 1
ATOM 761 C CA . LYS A 1 104 ? -7.921 10.362 8.712 1.00 95.25 104 LYS A CA 1
ATOM 762 C C . LYS A 1 104 ? -9.135 11.199 9.103 1.00 95.25 104 LYS A C 1
ATOM 764 O O . LYS A 1 104 ? -9.569 11.133 10.251 1.00 95.25 104 LYS A O 1
ATOM 769 N N . GLU A 1 105 ? -9.684 11.964 8.165 1.00 96.00 105 GLU A N 1
ATOM 770 C CA . GLU A 1 105 ? -10.881 12.777 8.386 1.00 96.00 105 GLU A CA 1
ATOM 771 C C . GLU A 1 105 ? -12.114 11.917 8.699 1.00 96.00 105 GLU A C 1
ATOM 773 O O . GLU A 1 105 ? -12.871 12.222 9.618 1.00 96.00 105 GLU A O 1
ATOM 778 N N . LEU A 1 106 ? -12.323 10.825 7.965 1.00 95.00 106 LEU A N 1
ATOM 779 C CA . LEU A 1 106 ? -13.445 9.914 8.202 1.00 95.00 106 LEU A CA 1
ATOM 780 C C . LEU A 1 106 ? -13.307 9.209 9.554 1.00 95.00 106 LEU A C 1
ATOM 782 O O . LEU A 1 106 ? -14.256 9.205 10.342 1.00 95.00 106 LEU A O 1
ATOM 786 N N . ASN A 1 107 ? -12.112 8.701 9.865 1.00 95.00 107 ASN A N 1
ATOM 787 C CA . ASN A 1 107 ? -11.850 8.049 11.145 1.00 95.00 107 ASN A CA 1
ATOM 788 C C . ASN A 1 107 ? -12.039 9.014 12.330 1.00 95.00 107 ASN A C 1
ATOM 790 O O . ASN A 1 107 ? -12.602 8.611 13.347 1.00 95.00 107 ASN A O 1
ATOM 794 N N . SER A 1 108 ? -11.658 10.295 12.210 1.00 96.69 108 SER A N 1
ATOM 795 C CA . SER A 1 108 ? -11.881 11.289 13.278 1.00 96.69 108 SER A CA 1
ATOM 796 C C . SER A 1 108 ? -13.362 11.621 13.505 1.00 96.69 108 SER A C 1
ATOM 798 O O . SER A 1 108 ? -13.740 12.029 14.601 1.00 96.69 108 SER A O 1
ATOM 800 N N . LYS A 1 109 ? -14.216 11.380 12.503 1.00 97.06 109 LYS A N 1
ATOM 801 C CA . LYS A 1 109 ? -15.682 11.489 12.583 1.00 97.06 109 LYS A CA 1
ATOM 802 C C . LYS A 1 109 ? -16.361 10.204 13.078 1.00 97.06 109 LYS A C 1
ATOM 804 O O . LYS A 1 109 ? -17.586 10.118 13.052 1.00 97.06 109 LYS A O 1
ATOM 809 N N . GLY A 1 110 ? -15.591 9.198 13.500 1.00 93.38 110 GLY A N 1
ATOM 810 C CA . GLY A 1 110 ? -16.109 7.897 13.931 1.00 93.38 110 GLY A CA 1
ATOM 811 C C . GLY A 1 110 ? -16.520 6.971 12.780 1.00 93.38 110 GLY A C 1
ATOM 812 O O . GLY A 1 110 ? -17.089 5.909 13.027 1.00 93.38 110 GLY A O 1
ATOM 813 N N . ILE A 1 111 ? -16.227 7.336 11.527 1.00 91.88 111 ILE A N 1
ATOM 814 C CA . ILE A 1 111 ? -16.424 6.469 10.362 1.00 91.88 111 ILE A CA 1
ATOM 815 C C . ILE A 1 111 ? -15.150 5.652 10.184 1.00 91.88 111 ILE A C 1
ATOM 817 O O . ILE A 1 111 ? -14.146 6.150 9.679 1.00 91.88 111 ILE A O 1
ATOM 821 N N . TYR A 1 112 ? -15.192 4.393 10.611 1.00 90.12 112 TYR A N 1
ATOM 822 C CA . TYR A 1 112 ? -14.020 3.531 10.550 1.00 90.12 112 TYR A CA 1
ATOM 823 C C . TYR A 1 112 ? -13.694 3.132 9.109 1.00 90.12 112 TYR A C 1
ATOM 825 O O . TYR A 1 112 ? -14.472 2.439 8.450 1.00 90.12 112 TYR A O 1
ATOM 833 N N . VAL A 1 113 ? -12.523 3.549 8.634 1.00 91.31 113 VAL A N 1
ATOM 834 C CA . VAL A 1 113 ? -12.017 3.225 7.300 1.00 91.31 113 VAL A CA 1
ATOM 835 C C . VAL A 1 113 ? -10.612 2.640 7.431 1.00 91.31 113 VAL A C 1
ATOM 837 O O . VAL A 1 113 ? -9.686 3.380 7.778 1.00 91.31 113 VAL A O 1
ATOM 840 N N . PRO A 1 114 ? -10.425 1.332 7.169 1.00 92.56 114 PRO A N 1
ATOM 841 C CA . PRO A 1 114 ? -9.106 0.723 7.209 1.00 92.56 114 PRO A CA 1
ATOM 842 C C . PRO A 1 114 ? -8.269 1.179 6.011 1.00 92.56 114 PRO A C 1
ATOM 844 O O . PRO A 1 114 ? -8.778 1.354 4.903 1.00 92.56 114 PRO A O 1
ATOM 847 N N . LEU A 1 115 ? -6.966 1.331 6.233 1.00 95.06 115 LEU A N 1
ATOM 848 C CA . LEU A 1 115 ? -5.994 1.645 5.194 1.00 95.06 115 LEU A CA 1
ATOM 849 C C . LEU A 1 115 ? -4.800 0.706 5.330 1.00 95.06 115 LEU A C 1
ATOM 851 O O . LEU A 1 115 ? -4.217 0.591 6.406 1.00 95.06 115 LEU A O 1
ATOM 855 N N . TRP A 1 116 ? -4.450 0.034 4.238 1.00 95.88 116 TRP A N 1
ATOM 856 C CA . TRP A 1 116 ? -3.386 -0.965 4.209 1.00 95.88 116 TRP A CA 1
ATOM 857 C C . TRP A 1 116 ? -2.311 -0.596 3.189 1.00 95.88 116 TRP A C 1
ATOM 859 O O . TRP A 1 116 ? -2.630 -0.200 2.069 1.00 95.88 116 TRP A O 1
ATOM 869 N N . GLY A 1 117 ? -1.038 -0.777 3.546 1.00 96.38 117 GLY A N 1
ATOM 870 C CA . GLY A 1 117 ? 0.104 -0.529 2.667 1.00 96.38 117 GLY A CA 1
ATOM 871 C C . GLY A 1 117 ? 1.047 -1.724 2.604 1.00 96.38 117 GLY A C 1
ATOM 872 O O . GLY A 1 117 ? 1.442 -2.258 3.633 1.00 96.38 117 GLY A O 1
ATOM 873 N N . THR A 1 118 ? 1.415 -2.150 1.395 1.00 96.44 118 THR A N 1
ATOM 874 C CA . THR A 1 118 ? 2.369 -3.249 1.157 1.00 96.44 118 THR A CA 1
ATOM 875 C C . THR A 1 118 ? 3.591 -2.730 0.408 1.00 96.44 118 THR A C 1
ATOM 877 O O . THR A 1 118 ? 3.419 -2.110 -0.636 1.00 96.44 118 THR A O 1
ATOM 880 N N . CYS A 1 119 ? 4.812 -3.012 0.885 1.00 95.75 119 CYS A N 1
ATOM 881 C CA . CYS A 1 119 ? 6.065 -2.562 0.248 1.00 95.75 119 CYS A CA 1
ATOM 882 C C . CYS A 1 119 ? 6.031 -1.043 -0.032 1.00 95.75 119 CYS A C 1
ATOM 884 O O . CYS A 1 119 ? 5.923 -0.285 0.926 1.00 95.75 119 CYS A O 1
ATOM 886 N N . LEU A 1 120 ? 6.003 -0.593 -1.292 1.00 96.69 120 LEU A N 1
ATOM 887 C CA . LEU A 1 120 ? 5.842 0.822 -1.664 1.00 96.69 120 LEU A CA 1
ATOM 888 C C . LEU A 1 120 ? 4.670 1.514 -0.941 1.00 96.69 120 LEU A C 1
ATOM 890 O O . LEU A 1 120 ? 4.763 2.671 -0.537 1.00 96.69 120 LEU A O 1
ATOM 894 N N . GLY A 1 121 ? 3.549 0.817 -0.743 1.00 96.94 121 GLY A N 1
ATOM 895 C CA . GLY A 1 121 ? 2.429 1.343 0.033 1.00 96.94 121 GLY A CA 1
ATOM 896 C C . GLY A 1 121 ? 2.758 1.556 1.510 1.00 96.94 121 GLY A C 1
ATOM 897 O O . GLY A 1 121 ? 2.286 2.523 2.098 1.00 96.94 121 GLY A O 1
ATOM 898 N N . PHE A 1 122 ? 3.583 0.694 2.108 1.00 97.19 122 PHE A N 1
ATOM 899 C CA . PHE A 1 122 ? 4.076 0.876 3.475 1.00 97.19 122 PHE A CA 1
ATOM 900 C C . PHE A 1 122 ? 5.051 2.056 3.552 1.00 97.19 122 PHE A C 1
ATOM 902 O O . PHE A 1 122 ? 4.902 2.902 4.428 1.00 97.19 122 PHE A O 1
ATOM 909 N N . GLU A 1 123 ? 5.970 2.180 2.591 1.00 97.31 123 GLU A N 1
ATOM 910 C CA . GLU A 1 123 ? 6.852 3.350 2.467 1.00 97.31 123 GLU A CA 1
ATOM 911 C C . GLU A 1 123 ? 6.034 4.646 2.417 1.00 97.31 123 GLU A C 1
ATOM 913 O O . GLU A 1 123 ? 6.286 5.580 3.180 1.00 97.31 123 GLU A O 1
ATOM 918 N N . MET A 1 124 ? 4.980 4.671 1.599 1.00 96.81 124 MET A N 1
ATOM 919 C CA . MET A 1 124 ? 4.060 5.802 1.520 1.00 96.81 124 MET A CA 1
ATOM 920 C C . MET A 1 124 ? 3.367 6.081 2.859 1.00 96.81 124 MET A C 1
ATOM 922 O O . MET A 1 124 ? 3.334 7.231 3.286 1.00 96.81 124 MET A O 1
ATOM 926 N N . LEU A 1 125 ? 2.861 5.067 3.566 1.00 97.12 125 LEU A N 1
ATOM 927 C CA . LEU A 1 125 ? 2.263 5.269 4.892 1.00 97.12 125 LEU A CA 1
ATOM 928 C C . LEU A 1 125 ? 3.264 5.834 5.905 1.00 97.12 125 LEU A C 1
ATOM 930 O O . LEU A 1 125 ? 2.897 6.726 6.666 1.00 97.12 125 LEU A O 1
ATOM 934 N N . THR A 1 126 ? 4.520 5.376 5.901 1.00 97.31 126 THR A N 1
ATOM 935 C CA . THR A 1 126 ? 5.559 5.931 6.788 1.00 97.31 126 THR A CA 1
ATOM 936 C C . THR A 1 126 ? 5.868 7.388 6.459 1.00 97.31 126 THR A C 1
ATOM 938 O O . THR A 1 126 ? 5.916 8.217 7.363 1.00 97.31 126 THR A O 1
ATOM 941 N N . TYR A 1 127 ? 5.980 7.728 5.173 1.00 97.00 127 TYR A N 1
ATOM 942 C CA . TYR A 1 127 ? 6.198 9.094 4.704 1.00 97.00 127 TYR A CA 1
ATOM 943 C C . TYR A 1 127 ? 5.054 10.034 5.112 1.00 97.00 127 TYR A C 1
ATOM 945 O O . TYR A 1 127 ? 5.291 11.123 5.632 1.00 97.00 127 TYR A O 1
ATOM 953 N N . LEU A 1 128 ? 3.802 9.602 4.935 1.00 96.50 128 LEU A N 1
ATOM 954 C CA . LEU A 1 128 ? 2.616 10.385 5.300 1.00 96.50 128 LEU A CA 1
ATOM 955 C C . LEU A 1 128 ? 2.422 10.478 6.819 1.00 96.50 128 LEU A C 1
ATOM 957 O O . LEU A 1 128 ? 2.067 11.536 7.339 1.00 96.50 128 LEU A O 1
ATOM 961 N N . GLY A 1 129 ? 2.679 9.389 7.546 1.00 96.25 129 GLY A N 1
ATOM 962 C CA . GLY A 1 129 ? 2.634 9.338 9.008 1.00 96.25 129 GLY A CA 1
ATOM 963 C C . GLY A 1 129 ? 3.705 10.202 9.673 1.00 96.25 129 GLY A C 1
ATOM 964 O O . GLY A 1 129 ? 3.449 10.799 10.715 1.00 96.25 129 GLY A O 1
ATOM 965 N N . ALA A 1 130 ? 4.869 10.341 9.039 1.00 96.69 130 ALA A N 1
ATOM 966 C CA . ALA A 1 130 ? 5.976 11.180 9.489 1.00 96.69 130 ALA A CA 1
ATOM 967 C C . ALA A 1 130 ? 5.873 12.644 9.019 1.00 96.69 130 ALA A C 1
ATOM 969 O O . ALA A 1 130 ? 6.885 13.337 8.958 1.00 96.69 130 ALA A O 1
ATOM 970 N N . ASN A 1 131 ? 4.675 13.130 8.672 1.00 95.31 131 ASN A N 1
ATOM 971 C CA . ASN A 1 131 ? 4.449 14.489 8.164 1.00 95.31 131 ASN A CA 1
ATOM 972 C C . ASN A 1 131 ? 5.323 14.833 6.946 1.00 95.31 131 ASN A C 1
ATOM 974 O O . ASN A 1 131 ? 5.968 15.880 6.912 1.00 95.31 131 ASN A O 1
ATOM 978 N N . TYR A 1 132 ? 5.319 13.966 5.932 1.00 94.31 132 TYR A N 1
ATOM 979 C CA . TYR A 1 132 ? 6.030 14.169 4.664 1.00 94.31 132 TYR A CA 1
ATOM 980 C C . TYR A 1 132 ? 7.560 14.177 4.798 1.00 94.31 132 TYR A C 1
ATOM 982 O O . TYR A 1 132 ? 8.267 14.684 3.923 1.00 94.31 132 TYR A O 1
ATOM 990 N N . VAL A 1 133 ? 8.084 13.592 5.876 1.00 95.56 133 VAL A N 1
ATOM 991 C CA . VAL A 1 133 ? 9.517 13.365 6.064 1.00 95.56 133 VAL A CA 1
ATOM 992 C C . VAL A 1 133 ? 9.879 11.987 5.521 1.00 95.56 133 VAL A C 1
ATOM 994 O O . VAL A 1 133 ? 9.260 10.980 5.862 1.00 95.56 133 VAL A O 1
ATOM 997 N N . ASN A 1 134 ? 10.895 11.933 4.659 1.00 94.00 134 ASN A N 1
ATOM 998 C CA . ASN A 1 134 ? 11.404 10.670 4.142 1.00 94.00 134 ASN A CA 1
ATOM 999 C C . ASN A 1 134 ? 12.291 9.991 5.198 1.00 94.00 134 ASN A C 1
ATOM 1001 O O . ASN A 1 134 ? 13.377 10.480 5.501 1.00 94.00 134 ASN A O 1
ATOM 1005 N N . LEU A 1 135 ? 11.812 8.872 5.743 1.00 95.00 135 LEU A N 1
ATOM 1006 C CA . LEU A 1 135 ? 12.518 8.051 6.732 1.00 95.00 135 LEU A CA 1
ATOM 1007 C C . LEU A 1 135 ? 13.135 6.781 6.121 1.00 95.00 135 LEU A C 1
ATOM 1009 O O . LEU A 1 135 ? 13.628 5.919 6.848 1.00 95.00 135 LEU A O 1
ATOM 1013 N N . LEU A 1 136 ? 13.087 6.632 4.796 1.00 95.00 136 LEU A N 1
ATOM 1014 C CA . LEU A 1 136 ? 13.582 5.442 4.116 1.00 95.00 136 LEU A CA 1
ATOM 1015 C C . LEU A 1 136 ? 15.109 5.394 4.142 1.00 95.00 136 LEU A C 1
ATOM 1017 O O . LEU A 1 136 ? 15.797 6.400 3.977 1.00 95.00 136 LEU A O 1
ATOM 1021 N N . THR A 1 137 ? 15.641 4.189 4.305 1.00 96.19 137 THR A N 1
ATOM 1022 C CA . THR A 1 137 ? 17.072 3.893 4.217 1.00 96.19 137 THR A CA 1
ATOM 1023 C C . THR A 1 137 ? 17.271 2.731 3.258 1.00 96.19 137 THR A C 1
ATOM 1025 O O . THR A 1 137 ? 16.478 1.791 3.241 1.00 96.19 137 THR A O 1
ATOM 1028 N N . ALA A 1 138 ? 18.338 2.791 2.461 1.00 95.19 138 ALA A N 1
ATOM 1029 C CA . ALA A 1 138 ? 18.698 1.698 1.572 1.00 95.19 138 ALA A CA 1
ATOM 1030 C C . ALA A 1 138 ? 19.039 0.439 2.381 1.00 95.19 138 ALA A C 1
ATOM 1032 O O . ALA A 1 138 ? 19.841 0.478 3.314 1.00 95.19 138 ALA A O 1
ATOM 1033 N N . CYS A 1 139 ? 18.452 -0.690 1.999 1.00 93.56 139 CYS A N 1
ATOM 1034 C CA . CYS A 1 139 ? 18.679 -1.976 2.642 1.00 93.56 139 CYS A CA 1
ATOM 1035 C C . CYS A 1 139 ? 18.833 -3.086 1.596 1.00 93.56 139 CYS A C 1
ATOM 1037 O O . CYS A 1 139 ? 18.340 -2.990 0.471 1.00 93.56 139 CYS A O 1
ATOM 1039 N N . ASN A 1 140 ? 19.531 -4.162 1.965 1.00 94.56 140 ASN A N 1
ATOM 1040 C CA . ASN A 1 140 ? 19.691 -5.329 1.102 1.00 94.56 140 ASN A CA 1
ATOM 1041 C C . ASN A 1 140 ? 18.530 -6.319 1.304 1.00 94.56 140 ASN A C 1
ATOM 1043 O O . ASN A 1 140 ? 18.689 -7.347 1.963 1.00 94.56 140 ASN A O 1
ATOM 1047 N N . ALA A 1 141 ? 17.356 -5.965 0.775 1.00 93.19 141 ALA A N 1
ATOM 1048 C CA . ALA A 1 141 ? 16.108 -6.726 0.921 1.00 93.19 141 ALA A CA 1
ATOM 1049 C C . ALA A 1 141 ? 15.516 -7.208 -0.421 1.00 93.19 141 ALA A C 1
ATOM 1051 O O . ALA A 1 141 ? 14.385 -7.686 -0.479 1.00 93.19 141 ALA A O 1
ATOM 1052 N N . ASN A 1 142 ? 16.266 -7.083 -1.519 1.00 93.44 142 ASN A N 1
ATOM 1053 C CA . ASN A 1 142 ? 15.796 -7.484 -2.844 1.00 93.44 142 ASN A CA 1
ATOM 1054 C C . ASN A 1 142 ? 15.854 -9.007 -3.022 1.00 93.44 142 ASN A C 1
ATOM 1056 O O . ASN A 1 142 ? 16.884 -9.620 -2.751 1.00 93.44 142 ASN A O 1
ATOM 1060 N N . ASN A 1 143 ? 14.771 -9.595 -3.544 1.00 94.69 143 ASN A N 1
ATOM 1061 C CA . ASN A 1 143 ? 14.659 -11.026 -3.866 1.00 94.69 143 ASN A CA 1
ATOM 1062 C C . ASN A 1 143 ? 15.105 -11.956 -2.721 1.00 94.69 143 ASN A C 1
ATOM 1064 O O . ASN A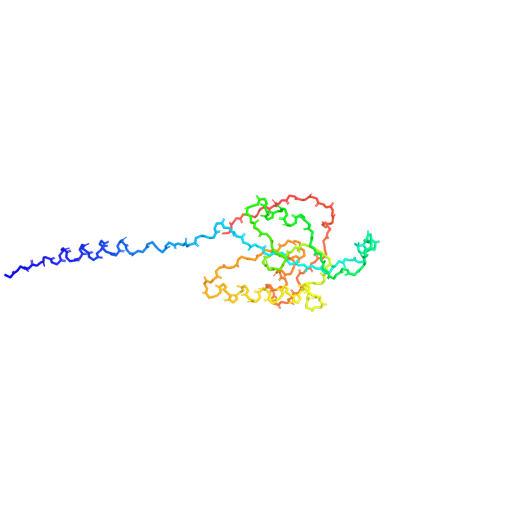 1 143 ? 15.877 -12.897 -2.916 1.00 94.69 143 ASN A O 1
ATOM 1068 N N . LYS A 1 144 ? 14.636 -11.657 -1.510 1.00 94.88 144 LYS A N 1
ATOM 1069 C CA . LYS A 1 144 ? 15.005 -12.372 -0.293 1.00 94.88 144 LYS A CA 1
ATOM 1070 C C . LYS A 1 144 ? 13.759 -12.730 0.509 1.00 94.88 144 LYS A C 1
ATOM 1072 O O . LYS A 1 144 ? 12.834 -11.930 0.610 1.00 94.88 144 LYS A O 1
ATOM 1077 N N . ALA A 1 145 ? 13.750 -13.936 1.071 1.00 96.19 145 ALA A N 1
ATOM 1078 C CA . ALA A 1 145 ? 12.758 -14.366 2.047 1.00 96.19 145 ALA A CA 1
ATOM 1079 C C . ALA A 1 145 ? 13.388 -14.297 3.441 1.00 96.19 145 ALA A C 1
ATOM 1081 O O . ALA A 1 145 ? 14.397 -14.955 3.689 1.00 96.19 145 ALA A O 1
ATOM 1082 N N . ASP A 1 146 ? 12.799 -13.498 4.326 1.00 95.38 146 ASP A N 1
ATOM 1083 C CA . ASP A 1 146 ? 13.266 -13.293 5.697 1.00 95.38 146 ASP A CA 1
ATOM 1084 C C . ASP A 1 146 ? 12.160 -13.658 6.704 1.00 95.38 146 ASP A C 1
ATOM 1086 O O . ASP A 1 146 ? 10.973 -13.503 6.393 1.00 95.38 146 ASP A O 1
ATOM 1090 N N . PRO A 1 147 ? 12.512 -14.152 7.906 1.00 96.81 147 PRO A N 1
ATOM 1091 C CA . PRO A 1 147 ? 11.544 -14.389 8.971 1.00 96.81 147 PRO A CA 1
ATOM 1092 C C . PRO A 1 147 ? 11.070 -13.072 9.605 1.00 96.81 147 PRO A C 1
ATOM 1094 O O . PRO A 1 147 ? 11.765 -12.056 9.571 1.00 96.81 147 PRO A O 1
ATOM 1097 N N . LEU A 1 148 ? 9.900 -13.106 10.250 1.00 95.38 148 LEU A N 1
ATOM 1098 C CA . LEU A 1 148 ? 9.413 -11.999 11.072 1.00 95.38 148 LEU A CA 1
ATOM 1099 C C . LEU A 1 148 ? 9.875 -12.185 12.523 1.00 95.38 148 LEU A C 1
ATOM 1101 O O . LEU A 1 148 ? 9.388 -13.068 13.227 1.00 95.38 148 LEU A O 1
ATOM 1105 N N . ASN A 1 149 ? 10.794 -11.331 12.974 1.00 94.88 149 ASN A N 1
ATOM 1106 C CA . ASN A 1 149 ? 11.258 -11.312 14.361 1.00 94.88 149 ASN A CA 1
ATOM 1107 C C . ASN A 1 149 ? 10.316 -10.447 15.207 1.00 94.88 149 ASN A C 1
ATOM 1109 O O . ASN A 1 149 ? 10.459 -9.221 15.254 1.00 94.88 149 ASN A O 1
ATOM 1113 N N . LEU A 1 150 ? 9.333 -11.087 15.840 1.00 94.88 150 LEU A N 1
ATOM 1114 C CA . LEU A 1 150 ? 8.391 -10.412 16.731 1.00 94.88 150 LEU A CA 1
ATOM 1115 C C . LEU A 1 150 ? 9.135 -9.796 17.922 1.00 94.88 150 LEU A C 1
ATOM 1117 O O . LEU A 1 150 ? 10.056 -10.402 18.464 1.00 94.88 150 LEU A O 1
ATOM 1121 N N . GLN A 1 151 ? 8.745 -8.578 18.291 1.00 93.00 151 GLN A N 1
ATOM 1122 C CA . GLN A 1 151 ? 9.244 -7.919 19.494 1.00 93.00 151 GLN A CA 1
ATOM 1123 C C . GLN A 1 151 ? 8.367 -8.316 20.680 1.00 93.00 151 GLN A C 1
ATOM 1125 O O . GLN A 1 151 ? 7.153 -8.471 20.519 1.00 93.00 151 GLN A O 1
ATOM 1130 N N . ASP A 1 152 ? 8.972 -8.445 21.858 1.00 92.19 152 ASP A N 1
ATOM 1131 C CA . ASP A 1 152 ? 8.213 -8.598 23.094 1.00 92.19 152 ASP A CA 1
ATOM 1132 C C . ASP A 1 152 ? 7.346 -7.347 23.308 1.00 92.19 152 ASP A C 1
ATOM 1134 O O . ASP A 1 152 ? 7.799 -6.215 23.116 1.00 92.19 152 ASP A O 1
ATOM 1138 N N . GLY A 1 153 ? 6.070 -7.556 23.637 1.00 83.75 153 GLY A N 1
ATOM 1139 C CA . GLY A 1 153 ? 5.127 -6.462 23.854 1.00 83.75 153 GLY A CA 1
ATOM 1140 C C . GLY A 1 153 ? 5.526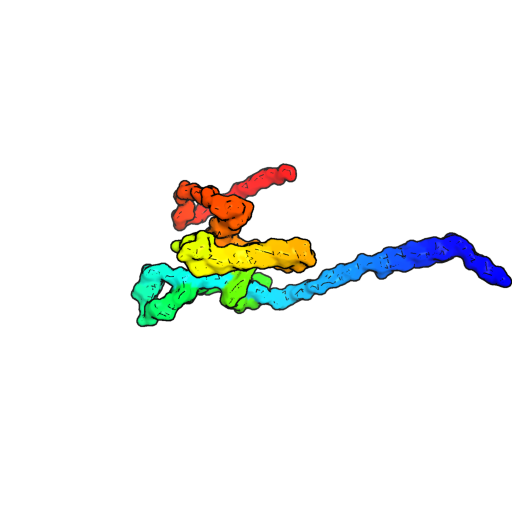 -5.615 25.062 1.00 83.75 153 GLY A C 1
ATOM 1141 O O . GLY A 1 153 ? 5.893 -6.160 26.102 1.00 83.75 153 GLY A O 1
ATOM 1142 N N . THR A 1 154 ? 5.446 -4.293 24.909 1.00 59.69 154 THR A N 1
ATOM 1143 C CA . THR A 1 154 ? 5.571 -3.317 26.004 1.00 59.69 154 THR A CA 1
ATOM 1144 C C . THR A 1 154 ? 4.294 -3.215 26.816 1.00 59.69 154 THR A C 1
ATOM 1146 O O . THR A 1 154 ? 3.221 -3.177 26.167 1.00 59.69 154 THR A O 1
#

Organism: Homarus americanus (NCBI:txid6706)

InterPro domains:
  IPR015527 Peptidase C26, gamma-glutamyl hydrolase [PS51275] (22-154)
  IPR015527 Peptidase C26, gamma-glutamyl hydrolase [PTHR11315] (78-151)
  IPR029062 Class I glutamine amidotransferase-like [G3DSA:3.40.50.880] (27-154)
  IPR029062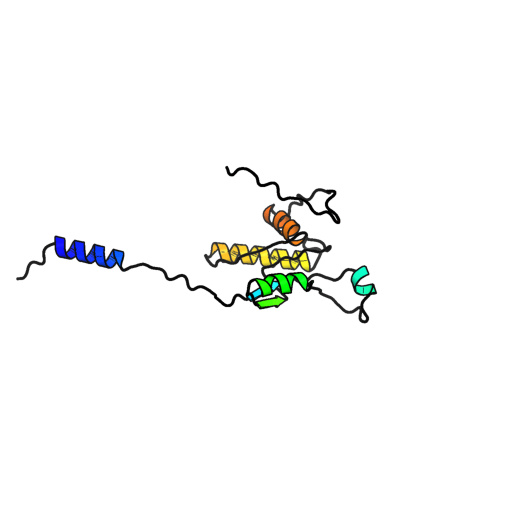 Class I glutamine amidotransferase-like [SSF52317] (47-129)

Sequence (154 aa):
MMVVPRVVISAALLLAALLVTDAQYSYNLRPIIGVLSQAPSDSLLSGLVDKNYTGFIAASYVKYLESAGARVVPVLFLFPGGGVSITNTSGYGAAGQKIYDLVKELNSKGIYVPLWGTCLGFEMLTYLGANYVNLLTACNANNKADPLNLQDGT

Foldseek 3Di:
DDDDDPVVVVVVVVVVVVVPDPPPDDDDQAAEAEEEWFADDPVRLVPDPDNPDGTDDDCVVQVVQVVVRYHYDHDAAEYEADDDDLDCVGPSNVSLLVRVVVCVVCVVVVNHGHHYYDHSGVQSVVCVVVVNDRPDDDDPPPPDDDDDDDDDDD

pLDDT: mean 87.35, std 13.27, range [42.5, 97.31]